Protein AF-0000000069433905 (afdb_homodimer)

Nearest PDB structures (foldseek):
  6lgn-assembly1_m  TM=2.295E-01  e=8.917E+00  Human alphaherpesvirus 3

Solvent-accessible surface area (backbone atoms only — not comparable to full-atom values): 10176 Å² total; per-residue (Å²): 127,82,77,73,58,91,44,84,54,40,46,74,55,94,88,36,77,39,50,59,85,74,48,55,67,68,59,41,47,50,54,48,40,54,52,50,49,51,44,50,49,53,32,49,52,29,50,60,45,52,40,71,71,52,22,52,51,33,53,72,73,71,47,82,68,64,38,68,70,54,45,54,50,47,48,52,50,49,49,46,47,53,54,48,54,56,67,69,102,126,82,76,69,54,93,43,84,55,40,44,75,56,96,88,36,75,37,46,59,84,74,47,54,66,68,59,41,47,50,53,47,40,53,53,52,49,51,44,49,49,52,28,49,53,29,49,60,45,52,41,72,71,53,23,54,51,32,54,73,73,70,47,82,70,64,38,69,71,54,47,53,50,47,47,53,48,48,51,46,48,52,54,51,54,55,68,70,101

Foldseek 3Di:
DPCLPPDPQWDQDPNDIDGLVPDDPVVNVVVVVVVVVVVVVLQVVLVVCCDDPSVVVCVVVPHDRDHPVVVVVVVVVVVCVVVVVVVVD/DPCLPPDPQWDQDPNDIDGLVPDDPVVNVVVVVVVVVVVVVQQVVLVVCCDDPSVVVCVVVPHDRDHPVVVVVVVVVVVCVVVVVVVVD

Sequence (178 aa):
MMITGNGINTVTVNGKVKHITELDDITLCLEWTKLREENNRLYEINNQANRGWRGFILRLIGVNLPDKRTEFTQRLLLTRKISGSVMKKMMITGNGINTVTVNGKVKHITELDDITLCLEWTKLREENNRLYEINNQANRGWRGFILRLIGVNLPDKRTEFTQRLLLTRKISGSVMKK

Secondary structure (DSSP, 8-state):
-------TTEEEETTEEEEGGGS-HHHHHHHHHHHHHHHHHHHHHHHHHTSHHHHHHHHHTT-----HHHHHHHHHHHHHHHHHHHHT-/-------TTEEEETTEEEEGGGS-HHHHHHHHHHHHHHHHHHHHHHHHHTSHHHHHHHHHTT-----HHHHHHHHHHHHHHHHHHHHT-

Organism: Salmonella typhimurium (strain SL1344) (NCBI:txid216597)

Structure (mmCIF, N/CA/C/O backbone):
data_AF-0000000069433905-model_v1
#
loop_
_entity.id
_entity.type
_entity.pdbx_description
1 polymer 'Conserved hypothetical plasmid protein'
#
loop_
_atom_site.group_PDB
_atom_site.id
_atom_site.type_symbol
_atom_site.label_atom_id
_atom_site.label_alt_id
_atom_site.label_comp_id
_atom_site.label_asym_id
_atom_site.label_entity_id
_atom_site.label_seq_id
_atom_site.pdbx_PDB_ins_code
_atom_site.Cartn_x
_atom_site.Cartn_y
_atom_site.Cartn_z
_atom_site.occupancy
_atom_site.B_iso_or_equiv
_atom_site.auth_seq_id
_atom_site.auth_comp_id
_atom_site.auth_asym_id
_atom_site.auth_atom_id
_atom_site.pdbx_PDB_model_num
ATOM 1 N N . MET A 1 1 ? 15.703 27.703 0.29 1 23.28 1 MET A N 1
ATOM 2 C CA . MET A 1 1 ? 15.586 26.891 -0.92 1 23.28 1 MET A CA 1
ATOM 3 C C . MET A 1 1 ? 15.008 25.531 -0.602 1 23.28 1 MET A C 1
ATOM 5 O O . MET A 1 1 ? 15.641 24.719 0.073 1 23.28 1 MET A O 1
ATOM 9 N N . MET A 1 2 ? 13.758 25.469 -0.065 1 31.08 2 MET A N 1
ATOM 10 C CA . MET A 1 2 ? 13.133 24.281 0.513 1 31.08 2 MET A CA 1
ATOM 11 C C . MET A 1 2 ? 13.312 23.078 -0.395 1 31.08 2 MET A C 1
ATOM 13 O O . MET A 1 2 ? 13.016 23.141 -1.59 1 31.08 2 MET A O 1
ATOM 17 N N . ILE A 1 3 ? 14.477 22.469 -0.477 1 36.12 3 ILE A N 1
ATOM 18 C CA . ILE A 1 3 ? 15.016 21.391 -1.307 1 36.12 3 ILE A CA 1
ATOM 19 C C . ILE A 1 3 ? 13.891 20.438 -1.703 1 36.12 3 ILE A C 1
ATOM 21 O O . ILE A 1 3 ? 13.297 19.781 -0.847 1 36.12 3 ILE A O 1
ATOM 25 N N . THR A 1 4 ? 12.992 20.891 -2.631 1 40.97 4 THR A N 1
ATOM 26 C CA . THR A 1 4 ? 11.812 20.219 -3.154 1 40.97 4 THR A CA 1
ATOM 27 C C . THR A 1 4 ? 12.148 18.812 -3.631 1 40.97 4 THR A C 1
ATOM 29 O O . THR A 1 4 ? 11.977 18.5 -4.809 1 40.97 4 THR A O 1
ATOM 32 N N . GLY A 1 5 ? 13.266 18.281 -3.193 1 43.88 5 GLY A N 1
ATOM 33 C CA . GLY A 1 5 ? 13.633 16.953 -3.684 1 43.88 5 GLY A CA 1
ATOM 34 C C . GLY A 1 5 ? 12.484 15.969 -3.639 1 43.88 5 GLY A C 1
ATOM 35 O O . GLY A 1 5 ? 11.5 16.172 -2.934 1 43.88 5 GLY A O 1
ATOM 36 N N . ASN A 1 6 ? 12.281 15.367 -4.84 1 62.81 6 ASN A N 1
ATOM 37 C CA . ASN A 1 6 ? 11.336 14.266 -4.996 1 62.81 6 ASN A CA 1
ATOM 38 C C . ASN A 1 6 ? 11.547 13.188 -3.943 1 62.81 6 ASN A C 1
ATOM 40 O O . ASN A 1 6 ? 12.031 12.094 -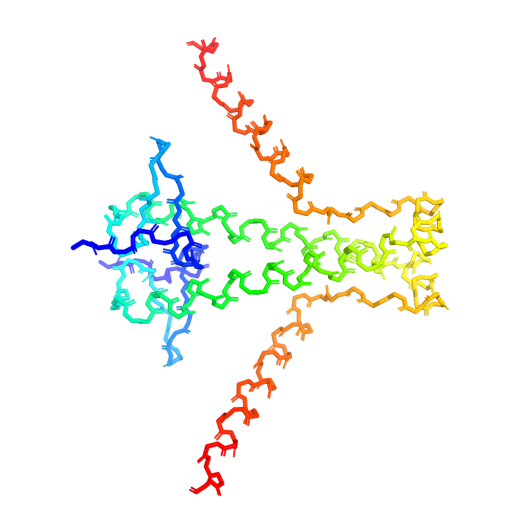4.254 1 62.81 6 ASN A O 1
ATOM 44 N N . GLY A 1 7 ? 11.641 13.711 -2.73 1 79 7 GLY A N 1
ATOM 45 C CA . GLY A 1 7 ? 11.828 12.773 -1.634 1 79 7 GLY A CA 1
ATOM 46 C C . GLY A 1 7 ? 10.578 11.969 -1.319 1 79 7 GLY A C 1
ATOM 47 O O . GLY A 1 7 ? 9.516 12.219 -1.885 1 79 7 GLY A O 1
ATOM 48 N N . ILE A 1 8 ? 10.719 11.023 -0.498 1 90.75 8 ILE A N 1
ATOM 49 C CA . ILE A 1 8 ? 9.688 10.047 -0.155 1 90.75 8 ILE A CA 1
ATOM 50 C C . ILE A 1 8 ? 8.477 10.766 0.449 1 90.75 8 ILE A C 1
ATOM 52 O O . ILE A 1 8 ? 7.352 10.273 0.36 1 90.75 8 ILE A O 1
ATOM 56 N N . ASN A 1 9 ? 8.68 12.031 0.958 1 94.81 9 ASN A N 1
ATOM 57 C CA . ASN A 1 9 ? 7.598 12.758 1.612 1 94.81 9 ASN A CA 1
ATOM 58 C C . ASN A 1 9 ? 7.027 13.852 0.709 1 94.81 9 ASN A C 1
ATOM 60 O O . ASN A 1 9 ? 6.465 14.828 1.195 1 94.81 9 ASN A O 1
ATOM 64 N N . THR A 1 10 ? 7.199 13.719 -0.559 1 93.31 10 THR A N 1
ATOM 65 C CA . THR A 1 10 ? 6.656 14.688 -1.503 1 93.31 10 THR A CA 1
ATOM 66 C C . THR A 1 10 ? 5.559 14.055 -2.354 1 93.31 10 THR A C 1
ATOM 68 O O . THR A 1 10 ? 5.523 12.836 -2.527 1 93.31 10 THR A O 1
ATOM 71 N N . VAL A 1 11 ? 4.66 14.953 -2.748 1 92.44 11 VAL A N 1
ATOM 72 C CA . VAL A 1 11 ? 3.602 14.578 -3.68 1 92.44 11 VAL A CA 1
ATOM 73 C C . VAL A 1 11 ? 3.486 15.625 -4.781 1 92.44 11 VAL A C 1
ATOM 75 O O . VAL A 1 11 ? 3.91 16.766 -4.605 1 92.44 11 VAL A O 1
ATOM 78 N N . THR A 1 12 ? 3.02 15.156 -5.926 1 89.56 12 THR A N 1
ATOM 79 C CA . THR A 1 12 ? 2.746 16.094 -7.008 1 89.56 12 THR A CA 1
ATOM 80 C C . THR A 1 12 ? 1.286 16.531 -6.988 1 89.56 12 THR A C 1
ATOM 82 O O . THR A 1 12 ? 0.381 15.703 -7.102 1 89.56 12 THR A O 1
ATOM 85 N N . VAL A 1 13 ? 1.035 17.812 -6.738 1 86.75 13 VAL A N 1
ATOM 86 C CA . VAL A 1 13 ? -0.297 18.406 -6.727 1 86.75 13 VAL A CA 1
ATOM 87 C C . VAL A 1 13 ? -0.382 19.516 -7.781 1 86.75 13 VAL A C 1
ATOM 89 O O . VAL A 1 13 ? 0.381 20.484 -7.742 1 86.75 13 VAL A O 1
ATOM 92 N N . ASN A 1 14 ? -1.283 19.266 -8.68 1 89 14 ASN A N 1
ATOM 93 C CA . ASN A 1 14 ? -1.46 20.219 -9.758 1 89 14 ASN A CA 1
ATOM 94 C C . ASN A 1 14 ? -0.138 20.531 -10.461 1 89 14 ASN A C 1
ATOM 96 O O . ASN A 1 14 ? 0.2 21.703 -10.672 1 89 14 ASN A O 1
ATOM 100 N N . GLY A 1 15 ? 0.629 19.469 -10.656 1 86.56 15 GLY A N 1
ATOM 101 C CA . GLY A 1 15 ? 1.855 19.562 -11.43 1 86.56 15 GLY A CA 1
ATOM 102 C C . GLY A 1 15 ? 3.035 20.062 -10.625 1 86.56 15 GLY A C 1
ATOM 103 O O . GLY A 1 15 ? 4.145 20.188 -11.141 1 86.56 15 GLY A O 1
ATOM 104 N N . LYS A 1 16 ? 2.783 20.375 -9.469 1 90.5 16 LYS A N 1
ATOM 105 C CA . LYS A 1 16 ? 3.852 20.891 -8.617 1 90.5 16 LYS A CA 1
ATOM 106 C C . LYS A 1 16 ? 4.191 19.891 -7.508 1 90.5 16 LYS A C 1
ATOM 108 O O . LYS A 1 16 ? 3.295 19.312 -6.898 1 90.5 16 LYS A O 1
ATOM 113 N N . VAL A 1 17 ? 5.457 19.766 -7.273 1 89.12 17 VAL A N 1
ATOM 114 C CA . VAL A 1 17 ? 5.93 18.891 -6.203 1 89.12 17 VAL A CA 1
ATOM 115 C C . VAL A 1 17 ? 5.859 19.641 -4.867 1 89.12 17 VAL A C 1
ATOM 117 O O . VAL A 1 17 ? 6.359 20.75 -4.742 1 89.12 17 VAL A O 1
ATOM 120 N N . LYS A 1 18 ? 5.203 19.078 -3.963 1 93.81 18 LYS A N 1
ATOM 121 C CA . LYS A 1 18 ? 5.059 19.672 -2.637 1 93.81 18 LYS A CA 1
ATOM 122 C C . LYS A 1 18 ? 5.406 18.672 -1.543 1 93.81 18 LYS A C 1
ATOM 124 O O . LYS A 1 18 ? 5.109 17.484 -1.669 1 93.81 18 LYS A O 1
ATOM 129 N N . HIS A 1 19 ? 6.082 19.125 -0.531 1 95.12 19 HIS A N 1
ATOM 130 C CA . HIS A 1 19 ? 6.238 18.312 0.668 1 95.12 19 HIS A CA 1
ATOM 131 C C . HIS A 1 19 ? 4.906 18.109 1.377 1 95.12 19 HIS A C 1
ATOM 133 O O . HIS A 1 19 ? 4.074 19.016 1.417 1 95.12 19 HIS A O 1
ATOM 139 N N . ILE A 1 20 ? 4.746 16.969 2.02 1 95.81 20 ILE A N 1
ATOM 140 C CA . ILE A 1 20 ? 3.445 16.609 2.566 1 95.81 20 ILE A CA 1
ATOM 141 C C . ILE A 1 20 ? 3.072 17.562 3.695 1 95.81 20 ILE A C 1
ATOM 143 O O . ILE A 1 20 ? 1.889 17.797 3.953 1 95.81 20 ILE A O 1
ATOM 147 N N . THR A 1 21 ? 4.023 18.188 4.414 1 95.81 21 THR A N 1
ATOM 148 C CA . THR A 1 21 ? 3.727 19.078 5.531 1 95.81 21 THR A CA 1
ATOM 149 C C . THR A 1 21 ? 3.242 20.438 5.027 1 95.81 21 THR A C 1
ATOM 151 O O . THR A 1 21 ? 2.727 21.25 5.805 1 95.81 21 THR A O 1
ATOM 154 N N . GLU A 1 22 ? 3.346 20.688 3.77 1 95.31 22 GLU A N 1
ATOM 155 C CA . GLU A 1 22 ? 2.914 21.953 3.17 1 95.31 22 GLU A CA 1
ATOM 156 C C . GLU A 1 22 ? 1.493 21.844 2.623 1 95.31 22 GLU A C 1
ATOM 158 O O . GLU A 1 22 ? 0.918 22.844 2.178 1 95.31 22 GLU A O 1
ATOM 163 N N . LEU A 1 23 ? 0.901 20.688 2.627 1 95.75 23 LEU A N 1
ATOM 164 C CA . LEU A 1 23 ? -0.421 20.469 2.053 1 95.75 23 LEU A CA 1
ATOM 165 C C . LEU A 1 23 ? -1.515 20.953 3 1 95.75 23 LEU A C 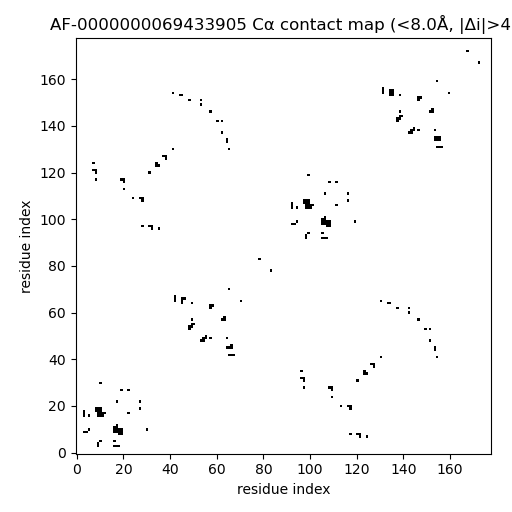1
ATOM 167 O O . LEU A 1 23 ? -1.368 20.859 4.223 1 95.75 23 LEU A O 1
ATOM 171 N N . ASP A 1 24 ? -2.596 21.516 2.377 1 95.69 24 ASP A N 1
ATOM 172 C CA . ASP A 1 24 ? -3.775 21.766 3.201 1 95.69 24 ASP A CA 1
ATOM 173 C C . ASP A 1 24 ? -4.414 20.453 3.646 1 95.69 24 ASP A C 1
ATOM 175 O O . ASP A 1 24 ? -4.137 19.391 3.072 1 95.69 24 ASP A O 1
ATOM 179 N N . ASP A 1 25 ? -5.262 20.5 4.645 1 94.56 25 ASP A N 1
ATOM 180 C CA . ASP A 1 25 ? -5.816 19.312 5.277 1 94.56 25 ASP A CA 1
ATOM 181 C C . ASP A 1 25 ? -6.559 18.438 4.262 1 94.56 25 ASP A C 1
ATOM 183 O O . ASP A 1 25 ? -6.426 17.219 4.277 1 94.56 25 ASP A O 1
ATOM 187 N N . ILE A 1 26 ? -7.32 19.031 3.436 1 95.62 26 ILE A N 1
ATOM 188 C CA . ILE A 1 26 ? -8.133 18.281 2.475 1 95.62 26 ILE A CA 1
ATOM 189 C C . ILE A 1 26 ? -7.219 17.547 1.499 1 95.62 26 ILE A C 1
ATOM 191 O O . ILE A 1 26 ? -7.41 16.344 1.248 1 95.62 26 ILE A O 1
ATOM 195 N N . THR A 1 27 ? -6.227 18.234 0.936 1 94.56 27 THR A N 1
ATOM 196 C CA . THR A 1 27 ? -5.297 17.625 -0.01 1 94.56 27 THR A CA 1
ATOM 197 C C . THR A 1 27 ? -4.488 16.516 0.661 1 94.56 27 THR A C 1
ATOM 199 O O . THR A 1 27 ? -4.242 15.469 0.061 1 94.56 27 THR A O 1
ATOM 202 N N . LEU A 1 28 ? -4.055 16.828 1.905 1 95.88 28 LEU A N 1
ATOM 203 C CA . LEU A 1 28 ? -3.312 15.828 2.654 1 95.88 28 LEU A CA 1
ATOM 204 C C . LEU A 1 28 ? -4.141 14.555 2.824 1 95.88 28 LEU A C 1
ATOM 206 O O . LEU A 1 28 ? -3.65 13.453 2.572 1 95.88 28 LEU A O 1
ATOM 210 N N . CYS A 1 29 ? -5.352 14.68 3.242 1 94.56 29 CYS A N 1
ATOM 211 C CA . CYS A 1 29 ? -6.234 13.531 3.432 1 94.56 29 CYS A CA 1
ATOM 212 C C . CYS A 1 29 ? -6.449 12.789 2.117 1 94.56 29 CYS A C 1
ATOM 214 O O . CYS A 1 29 ? -6.488 11.562 2.096 1 94.56 29 CYS A O 1
ATOM 216 N N . LEU A 1 30 ? -6.613 13.492 1.024 1 93.75 30 LEU A N 1
ATOM 217 C CA . LEU A 1 30 ? -6.824 12.867 -0.277 1 93.75 30 LEU A CA 1
ATOM 218 C C . LEU A 1 30 ? -5.609 12.039 -0.689 1 93.75 30 LEU A C 1
ATOM 220 O O . LEU A 1 30 ? -5.75 10.898 -1.131 1 93.75 30 LEU A O 1
ATOM 224 N N . GLU A 1 31 ? -4.469 12.625 -0.552 1 93 31 GLU A N 1
ATOM 225 C CA . GLU A 1 31 ? -3.244 11.922 -0.927 1 93 31 GLU A CA 1
ATOM 226 C C . GLU A 1 31 ? -3.012 10.711 -0.033 1 93 31 GLU A C 1
ATOM 228 O O . GLU A 1 31 ? -2.557 9.664 -0.503 1 93 31 GLU A O 1
ATOM 233 N N . TRP A 1 32 ? -3.266 10.883 1.204 1 93.44 32 TRP A N 1
ATOM 234 C CA . TRP A 1 32 ? -3.166 9.766 2.137 1 93.44 32 TRP A CA 1
ATOM 235 C C . TRP A 1 32 ? -4.109 8.633 1.737 1 93.44 32 TRP A C 1
ATOM 237 O O . TRP A 1 32 ? -3.715 7.469 1.712 1 93.44 32 TRP A O 1
ATOM 247 N N . THR A 1 33 ? -5.309 8.992 1.449 1 92.56 33 THR A N 1
ATOM 248 C CA . THR A 1 33 ? -6.305 8.016 1.028 1 92.56 33 THR A CA 1
ATOM 249 C C . THR A 1 33 ? -5.844 7.273 -0.221 1 92.56 33 THR A C 1
ATOM 251 O O . THR A 1 33 ? -5.957 6.047 -0.3 1 92.56 33 THR A O 1
ATOM 254 N N . LYS A 1 34 ? -5.309 8.008 -1.191 1 91.06 34 LYS A N 1
ATOM 255 C CA . LYS A 1 34 ? -4.812 7.395 -2.418 1 91.06 34 LYS A CA 1
ATOM 256 C C . LYS A 1 34 ? -3.756 6.336 -2.113 1 91.06 34 LYS A C 1
ATOM 258 O O . LYS A 1 34 ? -3.799 5.23 -2.662 1 91.06 34 LYS A O 1
ATOM 263 N N . LEU A 1 35 ? -2.871 6.691 -1.275 1 91.56 35 LEU A N 1
ATOM 264 C CA . LEU A 1 35 ? -1.772 5.801 -0.917 1 91.56 35 LEU A CA 1
ATOM 265 C C . LEU A 1 35 ? -2.289 4.566 -0.189 1 91.56 35 LEU A C 1
ATOM 267 O O . LEU A 1 35 ? -1.859 3.445 -0.476 1 91.56 35 LEU A O 1
ATOM 271 N N . ARG A 1 36 ? -3.154 4.758 0.725 1 91.81 36 ARG A N 1
ATOM 272 C CA . ARG A 1 36 ? -3.729 3.66 1.499 1 91.81 36 ARG A CA 1
ATOM 273 C C . ARG A 1 36 ? -4.547 2.732 0.609 1 91.81 36 ARG A C 1
ATOM 275 O O . ARG A 1 36 ? -4.512 1.512 0.776 1 91.81 36 ARG A O 1
ATOM 282 N N . GLU A 1 37 ? -5.293 3.295 -0.264 1 91.44 37 GLU A N 1
ATOM 283 C CA . GLU A 1 37 ? -6.086 2.479 -1.179 1 91.44 37 GLU A CA 1
ATOM 284 C C . GLU A 1 37 ? -5.188 1.658 -2.102 1 91.44 37 GLU A C 1
ATOM 286 O O . GLU A 1 37 ? -5.488 0.499 -2.396 1 91.44 37 GLU A O 1
ATOM 291 N N . GLU A 1 38 ? -4.184 2.33 -2.58 1 90.38 38 GLU A N 1
ATOM 292 C CA . GLU A 1 38 ? -3.213 1.597 -3.385 1 90.38 38 GLU A CA 1
ATOM 293 C C . GLU A 1 38 ? -2.637 0.413 -2.613 1 90.38 38 GLU A C 1
ATOM 295 O O . GLU A 1 38 ? -2.557 -0.699 -3.139 1 90.38 38 GLU A O 1
ATOM 300 N N . ASN A 1 39 ? -2.225 0.666 -1.49 1 91.12 39 ASN A N 1
ATOM 301 C CA . ASN A 1 39 ? -1.694 -0.37 -0.61 1 91.12 39 ASN A CA 1
ATOM 302 C C . ASN A 1 39 ? -2.709 -1.486 -0.383 1 91.12 39 ASN A C 1
ATOM 304 O O . ASN A 1 39 ? -2.379 -2.666 -0.502 1 91.12 39 ASN A O 1
ATOM 308 N N . ASN A 1 40 ? -3.891 -1.097 -0.033 1 91.69 40 ASN A N 1
ATOM 309 C CA . ASN A 1 40 ? -4.961 -2.062 0.193 1 91.69 40 ASN A CA 1
ATOM 310 C C . ASN A 1 40 ? -5.223 -2.912 -1.047 1 91.69 40 ASN A C 1
ATOM 312 O O . ASN A 1 40 ? -5.441 -4.121 -0.942 1 91.69 40 ASN A O 1
ATOM 316 N N . ARG A 1 41 ? -5.223 -2.293 -2.172 1 91.88 41 ARG A N 1
ATOM 317 C CA . ARG A 1 41 ? -5.453 -3.012 -3.422 1 91.88 41 ARG A CA 1
ATOM 318 C C . ARG A 1 41 ? -4.359 -4.047 -3.666 1 91.88 41 ARG A C 1
ATOM 320 O O . ARG A 1 41 ? -4.648 -5.172 -4.078 1 91.88 41 ARG A O 1
ATOM 327 N N . LEU A 1 42 ? -3.174 -3.633 -3.434 1 93.19 42 LEU A N 1
ATOM 328 C CA . LEU A 1 42 ? -2.062 -4.562 -3.604 1 93.19 42 LEU A CA 1
ATOM 329 C C . LEU A 1 42 ? -2.234 -5.785 -2.705 1 93.19 42 LEU A C 1
ATOM 331 O O . LEU A 1 42 ? -2.051 -6.918 -3.152 1 93.19 42 LEU A O 1
ATOM 335 N N . TYR A 1 43 ? -2.604 -5.594 -1.534 1 93.5 43 TYR A N 1
ATOM 336 C CA . TYR A 1 43 ? -2.803 -6.707 -0.616 1 93.5 43 TYR A CA 1
ATOM 337 C C . TYR A 1 43 ? -3.998 -7.555 -1.038 1 93.5 43 TYR A C 1
ATOM 339 O O . TYR A 1 43 ? -4 -8.773 -0.853 1 93.5 43 TYR A O 1
ATOM 347 N N . GLU A 1 44 ? -5.008 -6.938 -1.534 1 94 44 GLU A N 1
ATOM 348 C CA . GLU A 1 44 ? -6.156 -7.691 -2.025 1 94 44 GLU A CA 1
ATOM 349 C C . GLU A 1 44 ? -5.762 -8.609 -3.18 1 94 44 GLU A C 1
ATOM 351 O O . GLU A 1 44 ? -6.168 -9.773 -3.223 1 94 44 GLU A O 1
ATOM 356 N N . ILE A 1 45 ? -5.008 -8.109 -4.082 1 93.81 45 ILE A N 1
ATOM 357 C CA . ILE A 1 45 ? -4.52 -8.898 -5.203 1 93.81 45 ILE A CA 1
ATOM 358 C C . ILE A 1 45 ? -3.688 -10.07 -4.688 1 93.81 45 ILE A C 1
ATOM 360 O O . ILE A 1 45 ? -3.857 -11.203 -5.141 1 93.81 45 ILE A O 1
ATOM 364 N N . ASN A 1 46 ? -2.76 -9.781 -3.76 1 94.38 46 ASN A N 1
ATOM 365 C CA . ASN A 1 46 ? -1.955 -10.844 -3.16 1 94.38 46 ASN A CA 1
ATOM 366 C C . ASN A 1 46 ? -2.828 -11.914 -2.521 1 94.38 46 ASN A C 1
ATOM 368 O O . ASN A 1 46 ? -2.57 -13.109 -2.682 1 94.38 46 ASN A O 1
ATOM 372 N N . ASN A 1 47 ? -3.84 -11.453 -1.787 1 95.12 47 ASN A N 1
ATOM 373 C CA . ASN A 1 47 ? -4.738 -12.383 -1.115 1 95.12 47 ASN A CA 1
ATOM 374 C C . ASN A 1 47 ? -5.457 -13.289 -2.113 1 95.12 47 ASN A C 1
ATOM 376 O O . ASN A 1 47 ? -5.59 -14.492 -1.881 1 95.12 47 ASN A O 1
ATOM 380 N N . GLN A 1 48 ? -5.883 -12.711 -3.158 1 95.5 48 GLN A N 1
ATOM 381 C CA . GLN A 1 48 ? -6.555 -13.477 -4.199 1 95.5 48 GLN A CA 1
ATOM 382 C C . GLN A 1 48 ? -5.609 -14.492 -4.832 1 95.5 48 GLN A C 1
ATOM 384 O O . GLN A 1 48 ? -5.984 -15.648 -5.059 1 95.5 48 GLN A O 1
ATOM 389 N N . ALA A 1 49 ? -4.438 -14.023 -5.09 1 95.94 49 ALA A N 1
ATOM 390 C CA . ALA A 1 49 ? -3.445 -14.891 -5.723 1 95.94 49 ALA A CA 1
ATOM 391 C C . ALA A 1 49 ? -3.059 -16.047 -4.801 1 95.94 49 ALA A C 1
ATOM 393 O O . ALA A 1 49 ? -2.768 -17.156 -5.27 1 95.94 49 ALA A O 1
ATOM 394 N N . ASN A 1 50 ? -3.064 -15.828 -3.602 1 95.88 50 ASN A N 1
ATOM 395 C CA . ASN A 1 50 ? -2.598 -16.781 -2.609 1 95.88 50 ASN A CA 1
ATOM 396 C C . ASN A 1 50 ? -3.652 -17.859 -2.322 1 95.88 50 ASN A C 1
ATOM 398 O O . ASN A 1 50 ? -3.385 -18.828 -1.613 1 95.88 50 ASN A O 1
ATOM 402 N N . ARG A 1 51 ? -4.711 -17.641 -2.828 1 95.19 51 ARG A N 1
ATOM 403 C CA . ARG A 1 51 ? -5.82 -18.516 -2.469 1 95.19 51 ARG A CA 1
ATOM 404 C C . ARG A 1 51 ? -5.836 -19.766 -3.346 1 95.19 51 ARG A C 1
ATOM 406 O O . ARG A 1 51 ? -5.496 -19.703 -4.527 1 95.19 51 ARG A O 1
ATOM 413 N N . GLY A 1 52 ? -6.23 -20.922 -2.764 1 95.88 52 GLY A N 1
ATOM 414 C CA . GLY A 1 52 ? -6.52 -22.141 -3.508 1 95.88 52 GLY A CA 1
ATOM 415 C C . GLY A 1 52 ? -5.316 -22.688 -4.25 1 95.88 52 GLY A C 1
ATOM 416 O O . GLY A 1 52 ? -4.207 -22.719 -3.709 1 95.88 52 GLY A O 1
ATOM 417 N N . TRP A 1 53 ? -5.629 -23.234 -5.477 1 97.12 53 TRP A N 1
ATOM 418 C CA . TRP A 1 53 ? -4.609 -23.922 -6.27 1 97.12 53 TRP A CA 1
ATOM 419 C C . TRP A 1 53 ? -3.562 -22.922 -6.766 1 97.12 53 TRP A C 1
ATOM 421 O O . TRP A 1 53 ? -2.396 -23.281 -6.957 1 97.12 53 TRP A O 1
ATOM 431 N N . ARG A 1 54 ? -3.85 -21.719 -6.984 1 96.75 54 ARG A N 1
ATOM 432 C CA . ARG A 1 54 ? -2.889 -20.703 -7.395 1 96.75 54 ARG A CA 1
ATOM 433 C C . ARG A 1 54 ? -1.821 -20.5 -6.324 1 96.75 54 ARG A C 1
ATOM 435 O O . ARG A 1 54 ? -0.631 -20.406 -6.637 1 96.75 54 ARG A O 1
ATOM 442 N N . GLY A 1 55 ? -2.365 -20.453 -5.051 1 96.38 55 GLY A N 1
ATOM 443 C CA . GLY A 1 55 ? -1.434 -20.328 -3.941 1 96.38 55 GLY A CA 1
ATOM 444 C C . GLY A 1 55 ? -0.46 -21.5 -3.854 1 96.38 55 GLY A C 1
ATOM 445 O O . GLY A 1 55 ? 0.719 -21.297 -3.553 1 96.38 55 GLY A O 1
ATOM 446 N N . PHE A 1 56 ? -0.951 -22.641 -4.16 1 97.5 56 PHE A N 1
ATOM 447 C CA . PHE A 1 56 ? -0.113 -23.844 -4.172 1 97.5 56 PHE A CA 1
ATOM 448 C C . PHE A 1 56 ? 0.987 -23.719 -5.219 1 97.5 56 PHE A C 1
ATOM 450 O O . PHE A 1 56 ? 2.154 -23.984 -4.934 1 97.5 56 PHE A O 1
ATOM 457 N N . ILE A 1 57 ? 0.679 -23.281 -6.371 1 97.81 57 ILE A N 1
ATOM 458 C CA . ILE A 1 57 ? 1.639 -23.141 -7.461 1 97.81 57 ILE A CA 1
ATOM 459 C C . ILE A 1 57 ? 2.652 -22.062 -7.113 1 97.81 57 ILE A C 1
ATOM 461 O O . ILE A 1 57 ? 3.852 -22.219 -7.359 1 97.81 57 ILE A O 1
ATOM 465 N N . LEU A 1 58 ? 2.178 -21 -6.566 1 97.56 58 LEU A N 1
ATOM 466 C CA . LEU A 1 58 ? 3.082 -19.922 -6.191 1 97.56 58 LEU A CA 1
ATOM 467 C C . LEU A 1 58 ? 4.172 -20.422 -5.254 1 97.56 58 LEU A C 1
ATOM 469 O O . LEU A 1 58 ? 5.355 -20.156 -5.465 1 97.56 58 LEU A O 1
ATOM 473 N N . ARG A 1 59 ? 3.762 -21.141 -4.281 1 95.88 59 ARG A N 1
ATOM 474 C CA . ARG A 1 59 ? 4.715 -21.672 -3.316 1 95.88 59 ARG A CA 1
ATOM 475 C C . ARG A 1 59 ? 5.703 -22.625 -3.986 1 95.88 59 ARG A C 1
ATOM 477 O O . ARG A 1 59 ? 6.895 -22.609 -3.68 1 95.88 59 ARG A O 1
ATOM 484 N N . LEU A 1 60 ? 5.219 -23.375 -4.879 1 97 60 LEU A N 1
ATOM 485 C CA . LEU A 1 60 ? 6.059 -24.328 -5.594 1 97 60 LEU A CA 1
ATOM 486 C C . LEU A 1 60 ? 7.156 -23.609 -6.367 1 97 60 LEU A C 1
ATOM 488 O O . LEU A 1 60 ? 8.289 -24.109 -6.449 1 97 60 LEU A O 1
ATOM 492 N N . ILE A 1 61 ? 6.816 -22.547 -6.875 1 96.38 61 ILE A N 1
ATOM 493 C CA . ILE A 1 61 ? 7.785 -21.875 -7.734 1 96.38 61 ILE A CA 1
ATOM 494 C C . ILE A 1 61 ? 8.57 -20.844 -6.926 1 96.38 61 ILE A C 1
ATOM 496 O O . ILE A 1 61 ? 9.273 -20 -7.492 1 96.38 61 ILE A O 1
ATOM 500 N N . GLY A 1 62 ? 8.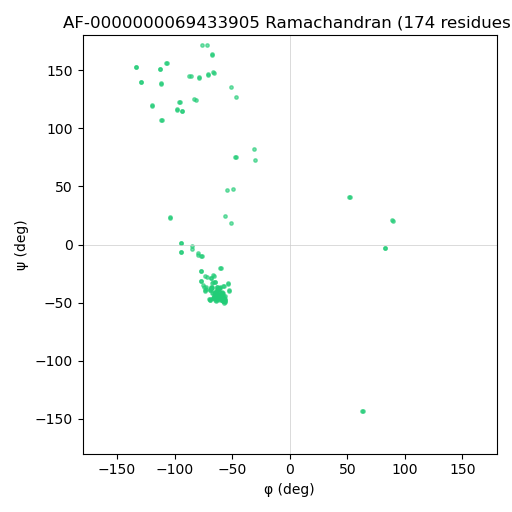375 -20.656 -5.629 1 95.5 62 GLY A N 1
ATOM 501 C CA . GLY A 1 62 ? 9.18 -19.844 -4.734 1 95.5 62 GLY A CA 1
ATOM 502 C C . GLY A 1 62 ? 8.719 -18.406 -4.668 1 95.5 62 GLY A C 1
ATOM 503 O O . GLY A 1 62 ? 9.508 -17.5 -4.359 1 95.5 62 GLY A O 1
ATOM 504 N N . VAL A 1 63 ? 7.461 -18.203 -5.047 1 95.56 63 VAL A N 1
ATOM 505 C CA . VAL A 1 63 ? 6.898 -16.859 -4.984 1 95.56 63 VAL A CA 1
ATOM 506 C C . VAL A 1 63 ? 6.078 -16.703 -3.705 1 95.56 63 VAL A C 1
ATOM 508 O O . VAL A 1 63 ? 5.098 -17.422 -3.498 1 95.56 63 VAL A O 1
ATOM 511 N N . ASN A 1 64 ? 6.543 -15.789 -2.869 1 93.94 64 ASN A N 1
ATOM 512 C CA . ASN A 1 64 ? 5.852 -15.477 -1.625 1 93.94 64 ASN A CA 1
ATOM 513 C C . ASN A 1 64 ? 5.258 -14.07 -1.652 1 93.94 64 ASN A C 1
ATOM 515 O O . ASN A 1 64 ? 5.984 -13.078 -1.551 1 93.94 64 ASN A O 1
ATOM 519 N N . LEU A 1 65 ? 3.939 -14 -1.763 1 95.44 65 LEU A N 1
ATOM 520 C CA . LEU A 1 65 ? 3.236 -12.727 -1.766 1 95.44 65 LEU A CA 1
ATOM 521 C C . LEU A 1 65 ? 2.713 -12.391 -0.373 1 95.44 65 LEU A C 1
ATOM 523 O O . LEU A 1 65 ? 1.93 -13.148 0.2 1 95.44 65 LEU A O 1
ATOM 527 N N . PRO A 1 66 ? 3.113 -11.273 0.116 1 92.56 66 PRO A N 1
ATOM 528 C CA . PRO A 1 66 ? 2.711 -10.938 1.483 1 92.56 66 PRO A CA 1
ATOM 529 C C . PRO A 1 66 ? 1.224 -10.602 1.597 1 92.56 66 PRO A C 1
ATOM 531 O O . PRO A 1 66 ? 0.631 -10.078 0.651 1 92.56 66 PRO A O 1
ATOM 534 N N . ASP A 1 67 ? 0.718 -10.984 2.744 1 89 67 ASP A N 1
ATOM 535 C CA . ASP A 1 67 ? -0.607 -10.516 3.137 1 89 67 ASP A CA 1
ATOM 536 C C . ASP A 1 67 ? -0.514 -9.469 4.246 1 89 67 ASP A C 1
ATOM 538 O O . ASP A 1 67 ? 0.559 -9.258 4.812 1 89 67 ASP A O 1
ATOM 542 N N . LYS A 1 68 ? -1.513 -8.625 4.383 1 82.62 68 LYS A N 1
ATOM 543 C CA . LYS A 1 68 ? -1.465 -7.52 5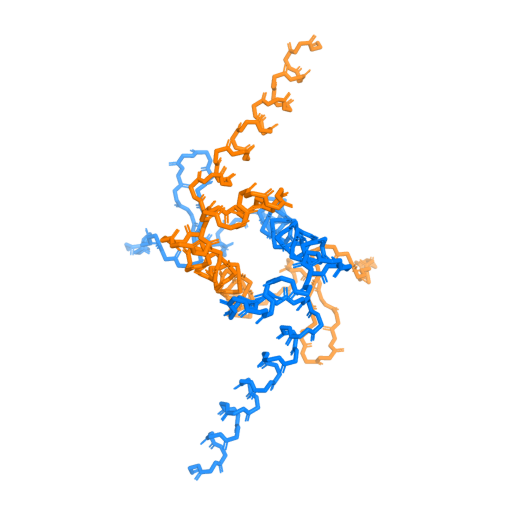.332 1 82.62 68 LYS A CA 1
ATOM 544 C C . LYS A 1 68 ? -1.135 -8.016 6.738 1 82.62 68 LYS A C 1
ATOM 546 O O . LYS A 1 68 ? -0.46 -7.324 7.504 1 82.62 68 LYS A O 1
ATOM 551 N N . ARG A 1 69 ? -1.527 -9.102 7.105 1 74.06 69 ARG A N 1
ATOM 552 C CA . ARG A 1 69 ? -1.26 -9.672 8.422 1 74.06 69 ARG A CA 1
ATOM 553 C C . ARG A 1 69 ? 0.219 -10.008 8.586 1 74.06 69 ARG A C 1
ATOM 555 O O . ARG A 1 69 ? 0.803 -9.766 9.648 1 74.06 69 ARG A O 1
ATOM 562 N N . THR A 1 70 ? 0.713 -10.453 7.543 1 65.19 70 THR A N 1
ATOM 563 C CA . THR A 1 70 ? 2.117 -10.844 7.586 1 65.19 70 THR A CA 1
ATOM 564 C C . THR A 1 70 ? 3.021 -9.609 7.594 1 65.19 70 THR A C 1
ATOM 566 O O . THR A 1 70 ? 4.055 -9.602 8.266 1 65.19 70 THR A O 1
ATOM 569 N N . GLU A 1 71 ? 2.592 -8.664 6.887 1 61.59 71 GLU A N 1
ATOM 570 C CA . GLU A 1 71 ? 3.398 -7.449 6.828 1 61.59 71 GLU A CA 1
ATOM 571 C C . GLU A 1 71 ? 3.436 -6.746 8.18 1 61.59 71 GLU A C 1
ATOM 573 O O . GLU A 1 71 ? 4.484 -6.25 8.602 1 61.59 71 GLU A O 1
ATOM 578 N N . PHE A 1 72 ? 2.293 -6.652 8.719 1 59.56 72 PHE A N 1
ATOM 579 C CA . PHE A 1 72 ? 2.246 -6.07 10.062 1 59.56 72 PHE A CA 1
ATOM 580 C C . PHE A 1 72 ? 3.217 -6.785 10.992 1 59.56 72 PHE A C 1
ATOM 582 O O . PHE A 1 72 ? 3.914 -6.141 11.781 1 59.56 72 PHE A O 1
ATOM 589 N N . THR A 1 73 ? 3.213 -7.973 10.789 1 53.19 73 THR A N 1
ATOM 590 C CA . THR A 1 73 ? 4.102 -8.766 11.633 1 53.19 73 THR A CA 1
ATOM 591 C C . THR A 1 73 ? 5.562 -8.461 11.312 1 53.19 73 THR A C 1
ATOM 593 O O . THR A 1 73 ? 6.391 -8.352 12.219 1 53.19 73 THR A O 1
ATOM 596 N N . GLN A 1 74 ? 5.75 -8.273 10.156 1 53.91 74 GLN A N 1
ATOM 597 C CA . GLN A 1 74 ? 7.129 -8.031 9.742 1 53.91 74 GLN A CA 1
ATOM 598 C C . GLN A 1 74 ? 7.602 -6.648 10.18 1 53.91 74 GLN A C 1
ATOM 600 O O . GLN A 1 74 ? 8.742 -6.484 10.617 1 53.91 74 GLN A O 1
ATOM 605 N N . ARG A 1 75 ? 6.762 -5.762 10.102 1 60.22 75 ARG A N 1
ATOM 606 C CA . ARG A 1 75 ? 7.105 -4.418 10.555 1 60.22 75 ARG A CA 1
ATOM 607 C C . ARG A 1 75 ? 7.363 -4.402 12.062 1 60.22 75 ARG A C 1
ATOM 609 O O . ARG A 1 75 ? 8.281 -3.73 12.531 1 60.22 75 ARG A O 1
ATOM 616 N N . LEU A 1 76 ? 6.449 -5.082 12.703 1 56.56 76 LEU A N 1
ATOM 617 C CA . LEU A 1 76 ? 6.625 -5.207 14.148 1 56.56 76 LEU A CA 1
ATOM 618 C C . LEU A 1 76 ? 7.969 -5.848 14.477 1 56.56 76 LEU A C 1
ATOM 620 O O . LEU A 1 76 ? 8.648 -5.43 15.414 1 56.56 76 LEU A O 1
ATOM 624 N N . LEU A 1 77 ? 8.305 -6.711 13.656 1 52.38 77 LEU A N 1
ATOM 625 C CA . LEU A 1 77 ? 9.57 -7.41 13.867 1 52.38 77 LEU A CA 1
ATOM 626 C C . LEU A 1 77 ? 10.75 -6.5 13.547 1 52.38 77 LEU A C 1
ATOM 628 O O . LEU A 1 77 ? 11.758 -6.512 14.266 1 52.38 77 LEU A O 1
ATOM 632 N N . LEU A 1 78 ? 10.602 -5.781 12.562 1 54.19 78 LEU A N 1
ATOM 633 C CA . LEU A 1 78 ? 11.664 -4.867 12.164 1 54.19 78 LEU A CA 1
ATOM 634 C C . LEU A 1 78 ? 11.812 -3.732 13.18 1 54.19 78 LEU A C 1
ATOM 636 O O . LEU A 1 78 ? 12.93 -3.324 13.5 1 54.19 78 LEU A O 1
ATOM 640 N N . THR A 1 79 ? 10.688 -3.186 13.5 1 53.91 79 THR A N 1
ATOM 641 C CA . THR A 1 79 ? 10.727 -2.139 14.516 1 53.91 79 THR A CA 1
ATOM 642 C C . THR A 1 79 ? 11.32 -2.67 15.82 1 53.91 79 THR A C 1
ATOM 644 O O . THR A 1 79 ? 12.062 -1.962 16.5 1 53.91 79 THR A O 1
ATOM 647 N N . ARG A 1 80 ? 10.969 -3.809 16.172 1 55.59 80 ARG A N 1
ATOM 648 C CA . ARG A 1 80 ? 11.523 -4.434 17.359 1 55.59 80 ARG A CA 1
ATOM 649 C C . ARG A 1 80 ? 13.023 -4.66 17.203 1 55.59 80 ARG A C 1
ATOM 651 O O . ARG A 1 80 ? 13.781 -4.5 18.172 1 55.59 80 ARG A O 1
ATOM 658 N N . LYS A 1 81 ? 13.352 -4.98 16.016 1 52.84 81 LYS A N 1
ATOM 659 C CA . LYS A 1 81 ? 14.773 -5.195 15.766 1 52.84 81 LYS A CA 1
ATOM 660 C C . LYS A 1 81 ? 15.555 -3.889 15.852 1 52.84 81 LYS A C 1
ATOM 662 O O . LYS A 1 81 ? 16.656 -3.852 16.391 1 52.84 81 LYS A O 1
ATOM 667 N N . ILE A 1 82 ? 14.961 -2.861 15.344 1 51.34 82 ILE A N 1
ATOM 668 C CA . ILE A 1 82 ? 15.609 -1.559 15.422 1 51.34 82 ILE A CA 1
ATOM 669 C C . ILE A 1 82 ? 15.625 -1.071 16.859 1 51.34 82 ILE A C 1
ATOM 671 O O . ILE A 1 82 ? 16.625 -0.517 17.328 1 51.34 82 ILE A O 1
ATOM 675 N N . SER A 1 83 ? 14.461 -1.202 17.438 1 53.12 83 SER A N 1
ATOM 676 C CA . SER A 1 83 ? 14.391 -0.817 18.844 1 53.12 83 SER A CA 1
ATOM 677 C C . SER A 1 83 ? 15.297 -1.696 19.703 1 53.12 83 SER A C 1
ATOM 679 O O . SER A 1 83 ? 15.93 -1.213 20.641 1 53.12 83 SER A O 1
ATOM 681 N N . GLY A 1 84 ? 15.297 -2.93 19.328 1 55.91 84 GLY A N 1
ATOM 682 C CA . GLY A 1 84 ? 16.188 -3.828 20.047 1 55.91 84 GLY A CA 1
ATOM 683 C C . GLY A 1 84 ? 17.656 -3.539 19.797 1 55.91 84 GLY A C 1
ATOM 684 O O . GLY A 1 84 ? 18.484 -3.758 20.688 1 55.91 84 GLY A O 1
ATOM 685 N N . SER A 1 85 ? 17.922 -3.127 18.672 1 50.28 85 SER A N 1
ATOM 686 C CA . SER A 1 85 ? 19.312 -2.805 18.359 1 50.28 85 SER A CA 1
ATOM 687 C C . SER A 1 85 ? 19.75 -1.522 19.062 1 50.28 85 SER A C 1
ATOM 689 O O . SER A 1 85 ? 20.922 -1.371 19.406 1 50.28 85 SER A O 1
ATOM 691 N N . VAL A 1 86 ? 18.875 -0.701 19.297 1 45.84 86 VAL A N 1
ATOM 692 C CA . VAL A 1 86 ? 19.219 0.539 19.984 1 45.84 86 VAL A CA 1
ATOM 693 C C . VAL A 1 86 ? 19.406 0.268 21.469 1 45.84 86 VAL A C 1
ATOM 695 O O . VAL A 1 86 ? 20.172 0.962 22.141 1 45.84 86 VAL A O 1
ATOM 698 N N . MET A 1 87 ? 18.766 -0.592 22 1 43.75 87 MET A N 1
ATOM 699 C CA . MET A 1 87 ? 18.891 -0.836 23.438 1 43.75 87 MET A CA 1
ATOM 700 C C . MET A 1 87 ? 20.172 -1.598 23.75 1 43.75 87 MET A C 1
ATOM 702 O O . MET A 1 87 ? 20.562 -1.735 24.906 1 43.75 87 MET A O 1
ATOM 706 N N . LYS A 1 88 ? 20.578 -2.207 22.797 1 47.44 88 LYS A N 1
ATOM 707 C CA . LYS A 1 88 ? 21.812 -2.941 23.125 1 47.44 88 LYS A CA 1
ATOM 708 C C . LYS A 1 88 ? 23.031 -2.053 22.969 1 47.44 88 LYS A C 1
ATOM 710 O O . LYS A 1 88 ? 24.156 -2.467 23.297 1 47.44 88 LYS A O 1
ATOM 715 N N . LYS A 1 89 ? 22.906 -0.921 22.547 1 36.5 89 LYS A N 1
ATOM 716 C CA . LYS A 1 89 ? 24.156 -0.157 22.594 1 36.5 89 LYS A CA 1
ATOM 717 C C . LYS A 1 89 ? 24.266 0.608 23.906 1 36.5 89 LYS A C 1
ATOM 719 O O . LYS A 1 89 ? 23.281 1.139 24.422 1 36.5 89 LYS A O 1
ATOM 724 N N . MET B 1 1 ? -15.508 17.25 18.469 1 24.52 1 MET B N 1
ATOM 725 C CA . MET B 1 1 ? -15.375 15.836 18.797 1 24.52 1 MET B CA 1
ATOM 726 C C . MET B 1 1 ? -14.789 15.055 17.625 1 24.52 1 MET B C 1
ATOM 728 O O . MET B 1 1 ? -15.445 14.891 16.594 1 24.52 1 MET B O 1
ATOM 732 N N . MET B 1 2 ? -13.547 15.438 17.188 1 33.69 2 MET B N 1
ATOM 733 C CA . MET B 1 2 ? -12.938 14.969 15.953 1 33.69 2 MET B CA 1
ATOM 734 C C . MET B 1 2 ? -13.062 13.453 15.828 1 33.69 2 MET B C 1
ATOM 736 O O . MET B 1 2 ? -12.703 12.719 16.75 1 33.69 2 MET B O 1
ATOM 740 N N . ILE B 1 3 ? -14.227 12.906 15.5 1 37.84 3 ILE B N 1
ATOM 741 C CA . ILE B 1 3 ? -14.688 11.531 15.391 1 37.84 3 ILE B CA 1
ATOM 742 C C . ILE B 1 3 ? -13.531 10.633 14.961 1 37.84 3 ILE B C 1
ATOM 744 O O . ILE B 1 3 ? -12.969 10.805 13.875 1 37.84 3 ILE B O 1
ATOM 748 N N . THR B 1 4 ? -12.672 10.219 15.969 1 42.59 4 THR B N 1
ATOM 749 C CA . THR B 1 4 ? -11.445 9.445 15.82 1 42.59 4 THR B CA 1
ATOM 750 C C . THR B 1 4 ? -11.719 8.125 15.102 1 42.59 4 THR B C 1
ATOM 752 O O . THR B 1 4 ? -12.094 7.133 15.727 1 42.59 4 THR B O 1
ATOM 755 N N . GLY B 1 5 ? -12.773 8.086 14.312 1 46 5 GLY B N 1
ATOM 756 C CA . GLY B 1 5 ? -13.023 6.816 13.648 1 46 5 GLY B CA 1
ATOM 757 C C . GLY B 1 5 ? -11.805 6.266 12.938 1 46 5 GLY B C 1
ATOM 758 O O . GLY B 1 5 ? -10.82 6.977 12.734 1 46 5 GLY B O 1
ATOM 759 N N . ASN B 1 6 ? -11.625 4.938 13.164 1 65.12 6 ASN B N 1
ATOM 760 C CA . ASN B 1 6 ? -10.602 4.164 12.469 1 65.12 6 ASN B CA 1
ATOM 761 C C . ASN B 1 6 ? -10.727 4.289 10.953 1 65.12 6 ASN B C 1
ATOM 763 O O . ASN B 1 6 ? -10.984 3.299 10.266 1 65.12 6 ASN B O 1
ATOM 767 N N . GLY B 1 7 ? -10.883 5.535 10.594 1 80.44 7 GLY B N 1
ATOM 768 C CA . GLY B 1 7 ? -11.016 5.785 9.172 1 80.44 7 GLY B CA 1
ATOM 769 C C . GLY B 1 7 ? -9.695 5.695 8.422 1 80.44 7 GLY B C 1
ATOM 770 O O . GLY B 1 7 ? -8.641 5.523 9.031 1 80.44 7 GLY B O 1
ATOM 771 N N . ILE B 1 8 ? -9.766 5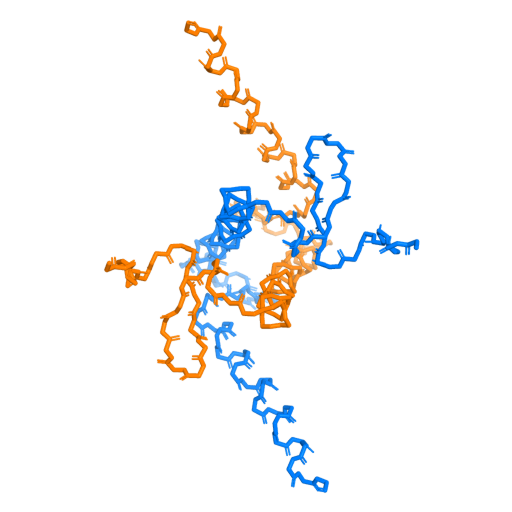.75 7.133 1 91 8 ILE B N 1
ATOM 772 C CA . ILE B 1 8 ? -8.648 5.543 6.219 1 91 8 ILE B CA 1
ATOM 773 C C . ILE B 1 8 ? -7.555 6.574 6.488 1 91 8 ILE B C 1
ATOM 775 O O . ILE B 1 8 ? -6.379 6.324 6.227 1 91 8 ILE B O 1
ATOM 779 N N . ASN B 1 9 ? -7.918 7.723 7.168 1 94.94 9 ASN B N 1
ATOM 780 C CA . ASN B 1 9 ? -6.957 8.789 7.406 1 94.94 9 ASN B CA 1
ATOM 781 C C . ASN B 1 9 ? -6.465 8.797 8.852 1 94.94 9 ASN B C 1
ATOM 783 O O . ASN B 1 9 ? -6.035 9.828 9.359 1 94.94 9 ASN B O 1
ATOM 787 N N . THR B 1 10 ? -6.547 7.68 9.5 1 93.38 10 THR B N 1
ATOM 788 C CA . THR B 1 10 ? -6.066 7.578 10.875 1 93.38 10 THR B CA 1
ATOM 789 C C . THR B 1 10 ? -4.852 6.66 10.953 1 93.38 10 THR B C 1
ATOM 791 O O . THR B 1 10 ? -4.668 5.789 10.102 1 93.38 10 THR B O 1
ATOM 794 N N . VAL B 1 11 ? -4.043 6.984 11.953 1 92.5 11 VAL B N 1
ATOM 795 C CA . VAL B 1 11 ? -2.893 6.148 12.289 1 92.5 11 VAL B CA 1
ATOM 796 C C . VAL B 1 11 ? -2.834 5.926 13.797 1 92.5 11 VAL B C 1
ATOM 798 O O . VAL B 1 11 ? -3.395 6.707 14.562 1 92.5 11 VAL B O 1
ATOM 801 N N . THR B 1 12 ? -2.256 4.809 14.148 1 89.62 12 THR B N 1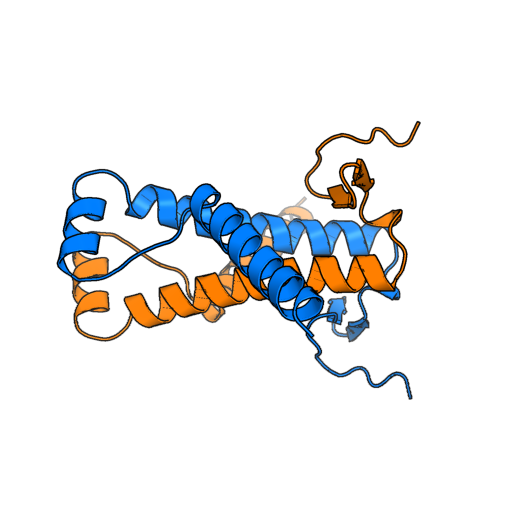
ATOM 802 C CA . THR B 1 12 ? -2.033 4.551 15.57 1 89.62 12 THR B CA 1
ATOM 803 C C . THR B 1 12 ? -0.643 5.016 15.992 1 89.62 12 THR B C 1
ATOM 805 O O . THR B 1 12 ? 0.363 4.543 15.453 1 89.62 12 THR B O 1
ATOM 808 N N . VAL B 1 13 ? -0.567 6 16.859 1 87.06 13 VAL B N 1
ATOM 809 C CA . VAL B 1 13 ? 0.678 6.535 17.406 1 87.06 13 VAL B CA 1
ATOM 810 C C . VAL B 1 13 ? 0.692 6.371 18.922 1 87.06 13 VAL B C 1
ATOM 812 O O . VAL B 1 13 ? -0.187 6.887 19.609 1 87.06 13 VAL B O 1
ATOM 815 N N . ASN B 1 14 ? 1.665 5.652 19.344 1 88.94 14 ASN B N 1
ATOM 816 C CA . ASN B 1 14 ? 1.785 5.391 20.766 1 88.94 14 ASN B CA 1
ATOM 817 C C . ASN B 1 14 ? 0.481 4.855 21.359 1 88.94 14 ASN B C 1
ATOM 819 O O . ASN B 1 14 ? 0.012 5.336 22.391 1 88.94 14 ASN B O 1
ATOM 823 N N . GLY B 1 15 ? -0.128 3.967 20.578 1 86.44 15 GLY B N 1
ATOM 824 C CA . GLY B 1 15 ? -1.305 3.256 21.047 1 86.44 15 GLY B CA 1
ATOM 825 C C . GLY B 1 15 ? -2.588 4.047 20.891 1 86.44 15 GLY B C 1
ATOM 826 O O . GLY B 1 15 ? -3.668 3.57 21.234 1 86.44 15 GLY B O 1
ATOM 827 N N . LYS B 1 16 ? -2.447 5.18 20.453 1 90.5 16 LYS B N 1
ATOM 828 C CA . LYS B 1 16 ? -3.623 6.027 20.281 1 90.5 16 LYS B CA 1
ATOM 829 C C . LYS B 1 16 ? -3.906 6.273 18.797 1 90.5 16 LYS B C 1
ATOM 831 O O . LYS B 1 16 ? -2.984 6.512 18.016 1 90.5 16 LYS B O 1
ATOM 836 N N . VAL B 1 17 ? -5.164 6.207 18.469 1 89.25 17 VAL B N 1
ATOM 837 C CA . VAL B 1 17 ? -5.59 6.473 17.094 1 89.25 17 VAL B CA 1
ATOM 838 C C . VAL B 1 17 ? -5.688 7.98 16.875 1 89.25 17 VAL B C 1
ATOM 840 O O . VAL B 1 17 ? -6.328 8.695 17.656 1 89.25 17 VAL B O 1
ATOM 843 N N . LYS B 1 18 ? -5.023 8.469 15.93 1 93.75 18 LYS B N 1
ATOM 844 C CA . LYS B 1 18 ? -5.031 9.891 15.602 1 93.75 18 LYS B CA 1
ATOM 845 C C . LYS B 1 18 ? -5.309 10.117 14.117 1 93.75 18 LYS B C 1
ATOM 847 O O . LYS B 1 18 ? -4.863 9.336 13.273 1 93.75 18 LYS B O 1
ATOM 852 N N . HIS B 1 19 ? -6.082 11.094 13.828 1 95 19 HIS B N 1
ATOM 853 C CA . HIS B 1 19 ? -6.211 11.539 12.445 1 95 19 HIS B CA 1
ATOM 854 C C . HIS B 1 19 ? -4.902 12.133 11.938 1 95 19 HIS B C 1
ATOM 856 O O . HIS B 1 19 ? -4.191 12.805 12.68 1 95 19 HIS B O 1
ATOM 862 N N . ILE B 1 20 ? -4.641 11.969 10.641 1 95.81 20 ILE B N 1
ATOM 863 C CA . ILE B 1 20 ? -3.338 12.344 10.102 1 95.81 20 ILE B CA 1
ATOM 864 C C . ILE B 1 20 ? -3.15 13.852 10.203 1 95.81 20 ILE B C 1
ATOM 866 O O . ILE B 1 20 ? -2.023 14.344 10.312 1 95.81 20 ILE B O 1
ATOM 870 N N . THR B 1 21 ? -4.223 14.688 10.203 1 95.69 21 THR B N 1
ATOM 871 C CA . THR B 1 21 ? -4.102 16.141 10.25 1 95.69 21 THR B CA 1
ATOM 872 C C . THR B 1 21 ? -3.762 16.609 11.664 1 95.69 21 THR B C 1
ATOM 874 O O . THR B 1 21 ? -3.395 17.766 11.859 1 95.69 21 THR B O 1
ATOM 877 N N . GLU B 1 22 ? -3.832 15.742 12.609 1 95.12 22 GLU B N 1
ATOM 878 C CA . GLU B 1 22 ? -3.529 16.078 14 1 95.12 22 GLU B CA 1
ATOM 879 C C . GLU B 1 22 ? -2.076 15.758 14.344 1 95.12 22 GLU B C 1
ATOM 881 O O . GLU B 1 22 ? -1.605 16.078 15.438 1 95.12 22 GLU B O 1
ATOM 886 N N . LEU B 1 23 ? -1.344 15.133 13.477 1 95.75 23 LEU B N 1
ATOM 887 C CA . LEU B 1 23 ? 0.029 14.703 13.727 1 95.75 23 LEU B CA 1
ATOM 888 C C . LEU B 1 23 ? 0.994 15.883 13.594 1 95.75 23 LEU B C 1
ATOM 890 O O . LEU B 1 23 ? 0.789 16.766 12.766 1 95.75 23 LEU B O 1
ATOM 894 N N . ASP B 1 24 ? 2.035 15.875 14.492 1 95.75 24 ASP B N 1
ATOM 895 C CA . ASP B 1 24 ? 3.121 16.828 14.25 1 95.75 24 ASP B CA 1
ATOM 896 C C . ASP B 1 24 ? 3.891 16.469 12.984 1 95.75 24 ASP B C 1
ATOM 898 O O . ASP B 1 24 ? 3.783 15.344 12.484 1 95.75 24 ASP B O 1
ATOM 902 N N . ASP B 1 25 ? 4.672 17.375 12.461 1 94.56 25 ASP B N 1
ATOM 903 C CA . ASP B 1 25 ? 5.332 17.234 11.172 1 94.56 25 ASP B CA 1
ATOM 904 C C . ASP B 1 25 ? 6.23 16 11.148 1 94.56 25 ASP B C 1
ATOM 906 O O . ASP B 1 25 ? 6.246 15.258 10.164 1 94.56 25 ASP B O 1
ATOM 910 N N . ILE B 1 26 ? 6.961 15.797 12.156 1 95.62 26 ILE B N 1
ATOM 911 C CA . ILE B 1 26 ? 7.906 14.695 12.211 1 95.62 26 ILE B CA 1
ATOM 912 C C . ILE B 1 26 ? 7.156 13.367 12.164 1 95.62 26 ILE B C 1
ATOM 914 O O . ILE B 1 26 ? 7.504 12.477 11.383 1 95.62 26 ILE B O 1
ATOM 918 N N . THR B 1 27 ? 6.121 13.203 12.984 1 94.56 27 THR B N 1
ATOM 919 C CA . THR B 1 27 ? 5.332 11.977 13.031 1 94.56 27 THR B CA 1
ATOM 920 C C . THR B 1 27 ? 4.625 11.742 11.695 1 94.56 27 THR B C 1
ATOM 922 O O . THR B 1 27 ? 4.547 10.609 11.219 1 94.56 27 THR B O 1
ATOM 925 N N . LEU B 1 28 ? 4.09 12.867 11.164 1 95.81 28 LEU B N 1
ATOM 926 C CA . LEU B 1 28 ? 3.434 12.766 9.859 1 95.81 28 LEU B CA 1
ATOM 927 C C . LEU B 1 28 ? 4.398 12.234 8.805 1 95.81 28 LEU B C 1
ATOM 929 O O . LEU B 1 28 ? 4.066 11.312 8.062 1 95.81 28 LEU B O 1
ATOM 933 N N . CYS B 1 29 ? 5.555 12.773 8.727 1 94.56 29 CYS B N 1
ATOM 934 C CA . CYS B 1 29 ? 6.559 12.344 7.762 1 94.56 29 CYS B CA 1
ATOM 935 C C . CYS B 1 29 ? 6.941 10.883 7.988 1 94.56 29 CYS B C 1
ATOM 937 O O . CYS B 1 29 ? 7.137 10.133 7.031 1 94.56 29 CYS B O 1
ATOM 939 N N . LEU B 1 30 ? 7.082 10.453 9.203 1 93.69 30 LEU B N 1
ATOM 940 C CA . LEU B 1 30 ? 7.445 9.078 9.523 1 93.69 30 LEU B CA 1
ATOM 941 C C . LEU B 1 30 ? 6.367 8.109 9.047 1 93.69 30 LEU B C 1
ATOM 943 O O . LEU B 1 30 ? 6.672 7.09 8.422 1 93.69 30 LEU B O 1
ATOM 947 N N . GLU B 1 31 ? 5.156 8.438 9.352 1 92.81 31 GLU B N 1
ATOM 948 C CA . GLU B 1 31 ? 4.055 7.57 8.945 1 92.81 31 GLU B CA 1
ATOM 949 C C . GLU B 1 31 ? 3.922 7.516 7.426 1 92.81 31 GLU B C 1
ATOM 951 O O . GLU B 1 31 ? 3.633 6.461 6.859 1 92.81 31 GLU B O 1
ATOM 956 N N . TRP B 1 32 ? 4.082 8.633 6.84 1 93.38 32 TRP B N 1
ATOM 957 C CA . TRP B 1 32 ? 4.066 8.695 5.379 1 93.38 32 TRP B CA 1
ATOM 958 C C . TRP B 1 32 ? 5.16 7.812 4.789 1 93.38 32 TRP B C 1
ATOM 960 O O . TRP B 1 32 ? 4.91 7.035 3.863 1 93.38 32 TRP B O 1
ATOM 970 N N . THR B 1 33 ? 6.328 7.938 5.316 1 92.31 33 THR B N 1
ATOM 971 C CA . THR B 1 33 ? 7.461 7.141 4.863 1 92.31 33 THR B CA 1
ATOM 972 C C . THR B 1 33 ? 7.176 5.652 5.02 1 92.31 33 THR B C 1
ATOM 974 O O . THR B 1 33 ? 7.438 4.863 4.109 1 92.31 33 THR B O 1
ATOM 977 N N . LYS B 1 34 ? 6.637 5.25 6.168 1 90.88 34 LYS B N 1
ATOM 978 C CA . LYS B 1 34 ? 6.309 3.85 6.418 1 90.88 34 LYS B CA 1
ATOM 979 C C . LYS B 1 34 ? 5.367 3.309 5.34 1 90.88 34 LYS B C 1
ATOM 981 O O . LYS B 1 34 ? 5.586 2.217 4.812 1 90.88 34 LYS B O 1
ATOM 986 N N . LEU B 1 35 ? 4.387 4.074 5.082 1 91.88 35 LEU B N 1
ATOM 987 C CA . LEU B 1 35 ? 3.377 3.664 4.109 1 91.88 35 LEU B CA 1
ATOM 988 C C . LEU B 1 35 ? 3.979 3.566 2.713 1 91.88 35 LEU B C 1
ATOM 990 O O . LEU B 1 35 ? 3.723 2.602 1.988 1 91.88 35 LEU B O 1
ATOM 994 N N . ARG B 1 36 ? 4.734 4.52 2.311 1 91.81 36 ARG B N 1
ATOM 995 C CA . ARG B 1 36 ? 5.375 4.531 1 1 91.81 36 ARG B CA 1
ATOM 996 C C . ARG B 1 36 ? 6.359 3.373 0.863 1 91.81 36 ARG B C 1
ATOM 998 O O . ARG B 1 36 ? 6.449 2.748 -0.196 1 91.81 36 ARG B O 1
ATOM 1005 N N . GLU B 1 37 ? 7.102 3.127 1.891 1 91.19 37 GLU B N 1
ATOM 1006 C CA . GLU B 1 37 ? 8.047 2.018 1.853 1 91.19 37 GLU B CA 1
ATOM 1007 C C . GLU B 1 37 ? 7.328 0.678 1.737 1 91.19 37 GLU B C 1
ATOM 1009 O O . GLU B 1 37 ? 7.789 -0.221 1.03 1 91.19 37 GLU B O 1
ATOM 1014 N N . GLU B 1 38 ? 6.289 0.579 2.482 1 90.38 38 GLU B N 1
ATOM 1015 C CA . GLU B 1 38 ? 5.492 -0.638 2.369 1 90.38 38 GLU B CA 1
ATOM 1016 C C . GLU B 1 38 ? 4.992 -0.839 0.94 1 90.38 38 GLU B C 1
ATOM 1018 O O . GLU B 1 38 ? 5.094 -1.938 0.391 1 90.38 38 GLU B O 1
ATOM 1023 N N . ASN B 1 39 ? 4.465 0.178 0.383 1 91.06 39 ASN B N 1
ATOM 1024 C CA . ASN B 1 39 ? 4.016 0.126 -1.003 1 91.06 39 ASN B CA 1
ATOM 1025 C C . ASN B 1 39 ? 5.152 -0.241 -1.95 1 91.06 39 ASN B C 1
ATOM 1027 O O . ASN B 1 39 ? 4.996 -1.107 -2.812 1 91.06 39 ASN B O 1
ATOM 1031 N N . ASN B 1 40 ? 6.234 0.434 -1.77 1 91.38 40 ASN B N 1
ATOM 1032 C CA . ASN B 1 40 ? 7.402 0.173 -2.607 1 91.38 40 ASN B CA 1
ATOM 1033 C C . ASN B 1 40 ? 7.855 -1.279 -2.498 1 91.38 40 ASN B C 1
ATOM 1035 O O . ASN B 1 40 ? 8.219 -1.897 -3.498 1 91.38 40 ASN B O 1
ATOM 1039 N N . ARG B 1 41 ? 7.855 -1.795 -1.311 1 91.69 41 ARG B N 1
ATOM 1040 C CA . ARG B 1 41 ? 8.258 -3.182 -1.097 1 91.69 41 ARG B CA 1
ATOM 1041 C C . ARG B 1 41 ? 7.324 -4.141 -1.822 1 91.69 41 ARG B C 1
ATOM 1043 O O . ARG B 1 41 ? 7.773 -5.105 -2.443 1 91.69 41 ARG B O 1
ATOM 1050 N N . LEU B 1 42 ? 6.086 -3.863 -1.704 1 93.25 42 LEU B N 1
ATOM 1051 C CA . LEU B 1 42 ? 5.113 -4.703 -2.396 1 93.25 42 LEU B CA 1
ATOM 1052 C C . LEU B 1 42 ? 5.363 -4.699 -3.9 1 93.25 42 LEU B C 1
ATOM 1054 O O . LEU B 1 42 ? 5.344 -5.754 -4.539 1 93.25 42 LEU B O 1
ATOM 1058 N N . TYR B 1 43 ? 5.629 -3.611 -4.434 1 93.38 43 TYR B N 1
ATOM 1059 C CA . TYR B 1 43 ? 5.906 -3.521 -5.863 1 93.38 43 TYR B CA 1
ATOM 1060 C C . TYR B 1 43 ? 7.211 -4.227 -6.211 1 93.38 43 TYR B C 1
ATOM 1062 O O . TYR B 1 43 ? 7.34 -4.816 -7.289 1 93.38 43 TYR B O 1
ATOM 1070 N N . GLU B 1 44 ? 8.164 -4.125 -5.367 1 93.75 44 GLU B N 1
ATOM 1071 C CA . GLU B 1 44 ? 9.422 -4.828 -5.605 1 93.75 44 GLU B CA 1
ATOM 1072 C C . GLU B 1 44 ? 9.211 -6.34 -5.645 1 93.75 44 GLU B C 1
ATOM 1074 O O . GLU B 1 44 ? 9.742 -7.023 -6.52 1 93.75 44 GLU B O 1
ATOM 1079 N N . ILE B 1 45 ? 8.461 -6.848 -4.723 1 93.62 45 ILE B N 1
ATOM 1080 C CA . ILE B 1 45 ? 8.141 -8.273 -4.684 1 93.62 45 ILE B CA 1
ATOM 1081 C C . ILE B 1 45 ? 7.422 -8.672 -5.969 1 93.62 45 ILE B C 1
ATOM 1083 O O . ILE B 1 45 ? 7.75 -9.688 -6.582 1 93.62 45 ILE B O 1
ATOM 1087 N N . ASN B 1 46 ? 6.414 -7.852 -6.363 1 94.31 46 ASN B N 1
ATOM 1088 C CA . ASN B 1 46 ? 5.699 -8.109 -7.609 1 94.31 46 ASN B CA 1
ATOM 1089 C C . ASN B 1 46 ? 6.645 -8.148 -8.805 1 94.31 46 ASN B C 1
ATOM 1091 O O . ASN B 1 46 ? 6.535 -9.031 -9.664 1 94.31 46 ASN B O 1
ATOM 1095 N N . ASN B 1 47 ? 7.535 -7.188 -8.836 1 95 47 ASN B N 1
ATOM 1096 C CA . ASN B 1 47 ? 8.492 -7.109 -9.93 1 95 47 ASN B CA 1
ATOM 1097 C C . ASN B 1 47 ? 9.367 -8.359 -10 1 95 47 ASN B C 1
ATOM 1099 O O . ASN B 1 47 ? 9.625 -8.883 -11.086 1 95 47 ASN B O 1
ATOM 1103 N N . GLN B 1 48 ? 9.797 -8.781 -8.867 1 95.38 48 GLN B N 1
ATOM 1104 C CA . GLN B 1 48 ? 10.617 -9.984 -8.812 1 95.38 48 GLN B CA 1
ATOM 1105 C C . GLN B 1 48 ? 9.836 -11.211 -9.273 1 95.38 48 GLN B C 1
ATOM 1107 O O . GLN B 1 48 ? 10.352 -12.039 -10.023 1 95.38 48 GLN B O 1
ATOM 1112 N N . ALA B 1 49 ? 8.633 -11.289 -8.812 1 95.94 49 ALA B N 1
ATOM 1113 C CA . ALA B 1 49 ? 7.785 -12.422 -9.164 1 95.94 49 ALA B CA 1
ATOM 1114 C C . ALA B 1 49 ? 7.477 -12.438 -10.664 1 95.94 49 ALA B C 1
ATOM 1116 O O . ALA B 1 49 ? 7.344 -13.508 -11.266 1 95.94 49 ALA B O 1
ATOM 1117 N N . ASN B 1 50 ? 7.398 -11.336 -11.219 1 95.94 50 ASN B N 1
ATOM 1118 C CA . ASN B 1 50 ? 6.984 -11.18 -12.609 1 95.94 50 ASN B CA 1
ATOM 1119 C C . ASN B 1 50 ? 8.133 -11.477 -13.57 1 95.94 50 ASN B C 1
ATOM 1121 O O . ASN B 1 50 ? 7.934 -11.539 -14.789 1 95.94 50 ASN B O 1
ATOM 1125 N N . ARG B 1 51 ? 9.188 -11.648 -13.039 1 95.19 51 ARG B N 1
ATOM 1126 C CA . ARG B 1 51 ? 10.359 -11.766 -13.898 1 95.19 51 ARG B CA 1
ATOM 1127 C C . ARG B 1 51 ? 10.57 -13.211 -14.344 1 95.19 51 ARG B C 1
ATOM 1129 O O . ARG B 1 51 ? 10.297 -14.141 -13.586 1 95.19 51 ARG B O 1
ATOM 1136 N N . GLY B 1 52 ? 11.055 -13.414 -15.609 1 95.88 52 GLY B N 1
ATOM 1137 C CA . GLY B 1 52 ? 11.531 -14.703 -16.094 1 95.88 52 GLY B CA 1
ATOM 1138 C C . GLY B 1 52 ? 10.445 -15.758 -16.141 1 95.88 52 GLY B C 1
ATOM 1139 O O . GLY B 1 52 ? 9.312 -15.484 -16.547 1 95.88 52 GLY B O 1
ATOM 1140 N N . TRP B 1 53 ? 10.906 -17.016 -15.797 1 97.19 53 TRP B N 1
ATOM 1141 C CA . TRP B 1 53 ? 10.016 -18.172 -15.898 1 97.19 53 TRP B CA 1
ATOM 1142 C C . TRP B 1 53 ? 8.898 -18.094 -14.867 1 97.19 53 TRP B C 1
ATOM 1144 O O . TRP B 1 53 ? 7.793 -18.578 -15.102 1 97.19 53 TRP B O 1
ATOM 1154 N N . ARG B 1 54 ? 9.055 -17.5 -13.766 1 96.75 54 ARG B N 1
ATOM 1155 C CA . ARG B 1 54 ? 8.008 -17.297 -12.766 1 96.75 54 ARG B CA 1
ATOM 1156 C C . ARG B 1 54 ? 6.867 -16.453 -13.312 1 96.75 54 ARG B C 1
ATOM 1158 O O . ARG B 1 54 ? 5.695 -16.781 -13.125 1 96.75 54 ARG B O 1
ATOM 1165 N N . GLY B 1 55 ? 7.332 -15.344 -14.031 1 96.5 55 GLY B N 1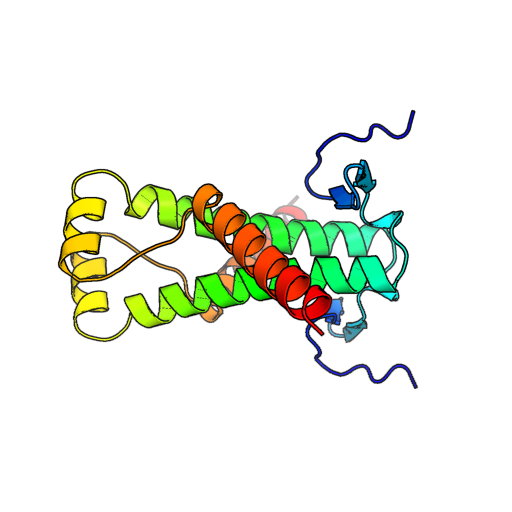
ATOM 1166 C CA . GLY B 1 55 ? 6.332 -14.5 -14.672 1 96.5 55 GLY B CA 1
ATOM 1167 C C . GLY B 1 55 ? 5.488 -15.242 -15.695 1 96.5 55 GLY B C 1
ATOM 1168 O O . GLY B 1 55 ? 4.281 -15.023 -15.789 1 96.5 55 GLY B O 1
ATOM 1169 N N . PHE B 1 56 ? 6.137 -16.125 -16.391 1 97.56 56 PHE B N 1
ATOM 1170 C CA . PHE B 1 56 ? 5.441 -16.953 -17.375 1 97.56 56 PHE B CA 1
ATOM 1171 C C . PHE B 1 56 ? 4.395 -17.828 -16.703 1 97.56 56 PHE B C 1
ATOM 1173 O O . PHE B 1 56 ? 3.246 -17.891 -17.141 1 97.56 56 PHE B O 1
ATOM 1180 N N . ILE B 1 57 ? 4.695 -18.453 -15.625 1 97.81 57 ILE B N 1
ATOM 1181 C CA . ILE B 1 57 ? 3.787 -19.344 -14.906 1 97.81 57 ILE B CA 1
ATOM 1182 C C . ILE B 1 57 ? 2.639 -18.531 -14.312 1 97.81 57 ILE B C 1
ATOM 1184 O O . ILE B 1 57 ? 1.481 -18.953 -14.352 1 97.81 57 ILE B O 1
ATOM 1188 N N . LEU B 1 58 ? 2.959 -17.391 -13.781 1 97.5 58 LEU B N 1
ATOM 1189 C CA . LEU B 1 58 ? 1.92 -16.531 -13.203 1 97.5 58 LEU B CA 1
ATOM 1190 C C . LEU B 1 58 ? 0.841 -16.219 -14.234 1 97.5 58 LEU B C 1
ATOM 1192 O O . LEU B 1 58 ? -0.352 -16.344 -13.945 1 97.5 58 LEU B O 1
ATOM 1196 N N . ARG B 1 59 ? 1.274 -15.828 -15.383 1 95.88 59 ARG B N 1
ATOM 1197 C CA . ARG B 1 59 ? 0.333 -15.5 -16.438 1 95.88 59 ARG B CA 1
ATOM 1198 C C . ARG B 1 59 ? -0.502 -16.719 -16.828 1 95.88 59 ARG B C 1
ATOM 1200 O O . ARG B 1 59 ? -1.706 -16.594 -17.078 1 95.88 59 ARG B O 1
ATOM 1207 N N . LEU B 1 60 ? 0.121 -17.844 -16.844 1 97 60 LEU B N 1
ATOM 1208 C CA . LEU B 1 60 ? -0.563 -19.078 -17.203 1 97 60 LEU B CA 1
ATOM 1209 C C . LEU B 1 60 ? -1.69 -19.391 -16.234 1 97 60 LEU B C 1
ATOM 1211 O O . LEU B 1 60 ? -2.752 -19.859 -16.625 1 97 60 LEU B O 1
ATOM 1215 N N . ILE B 1 61 ? -1.461 -19.109 -15.047 1 96.31 61 ILE B N 1
ATOM 1216 C CA . ILE B 1 61 ? -2.447 -19.484 -14.039 1 96.31 61 ILE B CA 1
ATOM 1217 C C . ILE B 1 61 ? -3.383 -18.312 -13.766 1 96.31 61 ILE B C 1
ATOM 1219 O O . ILE B 1 61 ? -4.148 -18.344 -12.797 1 96.31 61 ILE B O 1
ATOM 1223 N N . GLY B 1 62 ? -3.279 -17.141 -14.414 1 95.56 62 GLY B N 1
ATOM 1224 C CA . GLY B 1 62 ? -4.223 -16.047 -14.359 1 95.56 62 GLY B CA 1
ATOM 1225 C C . GLY B 1 62 ? -3.928 -15.062 -13.234 1 95.56 62 GLY B C 1
ATOM 1226 O O . GLY B 1 62 ? -4.828 -14.375 -12.758 1 95.56 62 GLY B O 1
ATOM 1227 N N . VAL B 1 63 ? -2.678 -15.102 -12.766 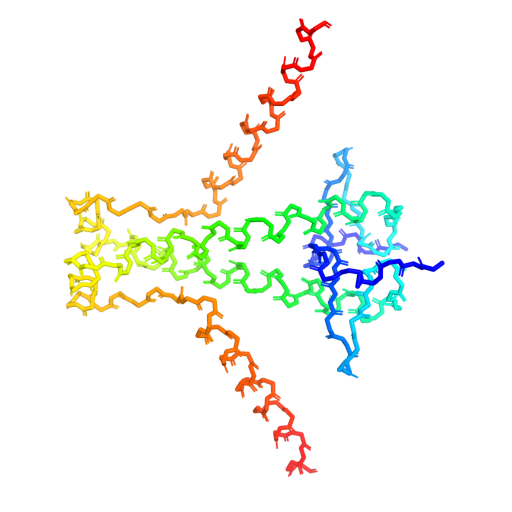1 95.56 63 VAL B N 1
ATOM 1228 C CA . VAL B 1 63 ? -2.273 -14.18 -11.711 1 95.56 63 VAL B CA 1
ATOM 1229 C C . VAL B 1 63 ? -1.553 -12.977 -12.328 1 95.56 63 VAL B C 1
ATOM 1231 O O . VAL B 1 63 ? -0.508 -13.133 -12.961 1 95.56 63 VAL B O 1
ATOM 1234 N N . ASN B 1 64 ? -2.172 -11.82 -12.156 1 93.94 64 ASN B N 1
ATOM 1235 C CA . ASN B 1 64 ? -1.592 -10.57 -12.633 1 93.94 64 ASN B CA 1
ATOM 1236 C C . ASN B 1 64 ? -1.159 -9.68 -11.477 1 93.94 64 ASN B C 1
ATOM 1238 O O . ASN B 1 64 ? -1.998 -9.078 -10.797 1 93.94 64 ASN B O 1
ATOM 1242 N N . LEU B 1 65 ? 0.145 -9.578 -11.266 1 95.44 65 LEU B N 1
ATOM 1243 C CA . LEU B 1 65 ? 0.696 -8.734 -10.219 1 95.44 65 LEU B CA 1
ATOM 1244 C C . LEU B 1 65 ? 1.098 -7.371 -10.766 1 95.44 65 LEU B C 1
ATOM 1246 O O . LEU B 1 65 ? 1.931 -7.285 -11.672 1 95.44 65 LEU B O 1
ATOM 1250 N N . PRO B 1 66 ? 0.551 -6.355 -10.211 1 92.5 66 PRO B N 1
ATOM 1251 C CA . PRO B 1 66 ? 0.839 -5.027 -10.75 1 92.5 66 PRO B CA 1
ATOM 1252 C C . PRO B 1 66 ? 2.27 -4.57 -10.469 1 92.5 66 PRO B C 1
ATOM 1254 O O . PRO B 1 66 ? 2.84 -4.922 -9.438 1 92.5 66 PRO B O 1
ATOM 1257 N N . ASP B 1 67 ? 2.744 -3.85 -11.43 1 89 67 ASP B N 1
ATOM 1258 C CA . ASP B 1 67 ? 3.984 -3.109 -11.219 1 89 67 ASP B CA 1
ATOM 1259 C C . ASP B 1 67 ? 3.713 -1.611 -11.086 1 89 67 ASP B C 1
ATOM 1261 O O . ASP B 1 67 ? 2.596 -1.154 -11.328 1 89 67 ASP B O 1
ATOM 1265 N N . LYS B 1 68 ? 4.602 -0.882 -10.445 1 82.5 68 LYS B N 1
ATOM 1266 C CA . LYS B 1 68 ? 4.375 0.532 -10.156 1 82.5 68 LYS B CA 1
ATOM 1267 C C . LYS B 1 68 ? 4.027 1.302 -11.43 1 82.5 68 LYS B C 1
ATOM 1269 O O . LYS B 1 68 ? 3.232 2.242 -11.391 1 82.5 68 LYS B O 1
ATOM 1274 N N . ARG B 1 69 ? 4.527 0.979 -12.469 1 74.06 69 ARG B N 1
ATOM 1275 C CA . ARG B 1 69 ? 4.258 1.652 -13.734 1 74.06 69 ARG B CA 1
ATOM 1276 C C . ARG B 1 69 ? 2.824 1.408 -14.195 1 74.06 69 ARG B C 1
ATOM 1278 O O . ARG B 1 69 ? 2.158 2.324 -14.68 1 74.06 69 ARG B O 1
ATOM 1285 N N . THR B 1 70 ? 2.439 0.254 -13.938 1 65.19 70 THR B N 1
ATOM 1286 C CA . THR B 1 70 ? 1.093 -0.104 -14.367 1 65.19 70 THR B CA 1
ATOM 1287 C C . THR B 1 70 ? 0.048 0.533 -13.453 1 65.19 70 THR B C 1
ATOM 1289 O O . THR B 1 70 ? -1.014 0.955 -13.914 1 65.19 70 THR B O 1
ATOM 1292 N N . GLU B 1 71 ? 0.409 0.601 -12.258 1 61.16 71 GLU B N 1
ATOM 1293 C CA . GLU B 1 71 ? -0.532 1.192 -11.312 1 61.16 71 GLU B CA 1
ATOM 1294 C C . GLU B 1 71 ? -0.729 2.682 -11.594 1 61.16 71 GLU B C 1
ATOM 1296 O O . GLU B 1 71 ? -1.849 3.189 -11.516 1 61.16 71 GLU B O 1
ATOM 1301 N N . PHE B 1 72 ? 0.361 3.293 -11.781 1 59.94 72 PHE B N 1
ATOM 1302 C CA . PHE B 1 72 ? 0.269 4.703 -12.133 1 59.94 72 PHE B CA 1
ATOM 1303 C C . PHE B 1 72 ? -0.659 4.902 -13.32 1 59.94 72 PHE B C 1
ATOM 1305 O O . PHE B 1 72 ? -1.468 5.832 -13.336 1 59.94 72 PHE B O 1
ATOM 1312 N N . THR B 1 73 ? -0.518 4.023 -14.141 1 53.69 73 THR B N 1
ATOM 1313 C CA . THR B 1 73 ? -1.347 4.121 -15.344 1 53.69 73 THR B CA 1
ATOM 1314 C C . THR B 1 73 ? -2.814 3.883 -15 1 53.69 73 THR B C 1
ATOM 1316 O O . THR B 1 73 ? -3.697 4.574 -15.516 1 53.69 73 THR B O 1
ATOM 1319 N N . GLN B 1 74 ? -2.953 3.051 -14.164 1 53.84 74 GLN B N 1
ATOM 1320 C CA . GLN B 1 74 ? -4.328 2.709 -13.812 1 53.84 74 GLN B CA 1
ATOM 1321 C C . GLN B 1 74 ? -4.984 3.83 -13.008 1 53.84 74 GLN B C 1
ATOM 1323 O O . GLN B 1 74 ? -6.16 4.145 -13.219 1 53.84 74 GLN B O 1
ATOM 1328 N N . ARG B 1 75 ? -4.246 4.402 -12.227 1 60.62 75 ARG B N 1
ATOM 1329 C CA . ARG B 1 75 ? -4.773 5.527 -11.461 1 60.62 75 ARG B CA 1
ATOM 1330 C C . ARG B 1 75 ? -5.113 6.703 -12.383 1 60.62 75 ARG B C 1
ATOM 1332 O O . ARG B 1 75 ? -6.137 7.363 -12.195 1 60.62 75 ARG B O 1
ATOM 1339 N N . LEU B 1 76 ? -4.188 6.906 -13.242 1 57.19 76 LEU B N 1
ATOM 1340 C CA . LEU B 1 76 ? -4.422 7.957 -14.227 1 57.19 76 LEU B CA 1
ATOM 1341 C C . LEU B 1 76 ? -5.695 7.688 -15.016 1 57.19 76 LEU B C 1
ATOM 1343 O O . LEU B 1 76 ? -6.469 8.609 -15.297 1 57.19 76 LEU B O 1
ATOM 1347 N N . LEU B 1 77 ? -5.883 6.488 -15.227 1 52.72 77 LEU B N 1
ATOM 1348 C CA . LEU B 1 77 ? -7.062 6.098 -15.992 1 52.72 77 LEU B CA 1
ATOM 1349 C C . LEU B 1 77 ? -8.328 6.254 -15.156 1 52.72 77 LEU B C 1
ATOM 1351 O O . LEU B 1 77 ? -9.359 6.707 -15.664 1 52.72 77 LEU B O 1
ATOM 1355 N N . LEU B 1 78 ? -8.219 5.922 -13.969 1 54.62 78 LEU B N 1
ATOM 1356 C CA . LEU B 1 78 ? -9.359 6.031 -13.07 1 54.62 78 LEU B CA 1
ATOM 1357 C C . LEU B 1 78 ? -9.695 7.492 -12.797 1 54.62 78 LEU B C 1
ATOM 1359 O O . LEU B 1 78 ? -10.875 7.859 -12.742 1 54.62 78 LEU B O 1
ATOM 1363 N N . THR B 1 79 ? -8.672 8.219 -12.492 1 54.28 79 THR B N 1
ATOM 1364 C CA . THR B 1 79 ? -8.891 9.641 -12.281 1 54.28 79 THR B CA 1
ATOM 1365 C C . THR B 1 79 ? -9.484 10.289 -13.523 1 54.28 79 THR B C 1
ATOM 1367 O O . THR B 1 79 ? -10.344 11.172 -13.422 1 54.28 79 THR B O 1
ATOM 1370 N N . ARG B 1 80 ? -9.008 9.93 -14.625 1 55.56 80 ARG B N 1
ATOM 1371 C CA . ARG B 1 80 ? -9.547 10.438 -15.883 1 55.56 80 ARG B CA 1
ATOM 1372 C C . ARG B 1 80 ? -11 10.016 -16.062 1 55.56 80 ARG B C 1
ATOM 1374 O O . ARG B 1 80 ? -11.82 10.797 -16.562 1 55.56 80 ARG B O 1
ATOM 1381 N N . LYS B 1 81 ? -11.219 8.852 -15.609 1 52.97 81 LYS B N 1
ATOM 1382 C CA . LYS B 1 81 ? -12.594 8.359 -15.719 1 52.97 81 LYS B CA 1
ATOM 1383 C C . LYS B 1 81 ? -13.523 9.133 -14.781 1 52.97 81 LYS B C 1
ATOM 1385 O O . LYS B 1 81 ? -14.656 9.461 -15.156 1 52.97 81 LYS B O 1
ATOM 1390 N N . ILE B 1 82 ? -13.023 9.414 -13.641 1 51.84 82 ILE B N 1
ATOM 1391 C CA . ILE B 1 82 ? -13.82 10.18 -12.688 1 51.84 82 ILE B CA 1
ATOM 1392 C C . ILE B 1 82 ? -13.961 11.617 -13.172 1 51.84 82 ILE B C 1
ATOM 1394 O O . ILE B 1 82 ? -15.039 12.211 -13.078 1 51.84 82 ILE B O 1
ATOM 1398 N N . SER B 1 83 ? -12.828 12.133 -13.555 1 53.5 83 SER B N 1
ATOM 1399 C CA . SER B 1 83 ? -12.867 13.492 -14.094 1 53.5 83 SER B CA 1
ATOM 1400 C C . SER B 1 83 ? -13.703 13.555 -15.367 1 53.5 83 SER B C 1
ATOM 1402 O O . SER B 1 83 ? -14.438 14.516 -15.586 1 53.5 83 SER B O 1
ATOM 1404 N N . GLY B 1 84 ? -13.531 12.516 -16.125 1 55.81 84 GLY B N 1
ATOM 1405 C CA . GLY B 1 84 ? -14.344 12.461 -17.328 1 55.81 84 GLY B CA 1
ATOM 1406 C C . GLY B 1 84 ? -15.82 12.289 -17.047 1 55.81 84 GLY B C 1
ATOM 1407 O O . GLY B 1 84 ? -16.656 12.773 -17.812 1 55.81 84 GLY B O 1
ATOM 1408 N N . SER B 1 85 ? -16.078 11.625 -16.031 1 50.31 85 SER B N 1
ATOM 1409 C CA . SER B 1 85 ? -17.484 11.422 -15.664 1 50.31 85 SER B CA 1
ATOM 1410 C C . SER B 1 85 ? -18.094 12.695 -15.102 1 50.31 85 SER B C 1
ATOM 1412 O O . SER B 1 85 ? -19.297 12.953 -15.281 1 50.31 85 SER B O 1
ATOM 1414 N N . VAL B 1 86 ? -17.328 13.477 -14.555 1 46.56 86 VAL B N 1
ATOM 1415 C CA . VAL B 1 86 ? -17.828 14.734 -14.008 1 46.56 86 VAL B CA 1
ATOM 1416 C C . VAL B 1 86 ? -18.062 15.734 -15.133 1 46.56 86 VAL B C 1
ATOM 1418 O O . VAL B 1 86 ? -18.938 16.594 -15.039 1 46.56 86 VAL B O 1
ATOM 1421 N N . MET B 1 87 ? -17.344 15.688 -16.125 1 45.19 87 MET B N 1
ATOM 1422 C CA . MET B 1 87 ? -17.516 16.656 -17.203 1 45.19 87 MET B CA 1
ATOM 1423 C C . MET B 1 87 ? -18.719 16.312 -18.062 1 45.19 87 MET B C 1
ATOM 1425 O O . MET B 1 87 ? -19.125 17.109 -18.906 1 45.19 87 MET B O 1
ATOM 1429 N N . LYS B 1 88 ? -19 15.125 -17.969 1 47.25 88 LYS B N 1
ATOM 1430 C CA . LYS B 1 88 ? -20.156 14.805 -18.812 1 47.25 88 LYS B CA 1
ATOM 1431 C C . LYS B 1 88 ? -21.469 15.102 -18.094 1 47.25 88 LYS B C 1
ATOM 1433 O O . LYS B 1 88 ? -22.547 14.953 -18.672 1 47.25 88 LYS B O 1
ATOM 1438 N N . LYS B 1 89 ? -21.422 15.531 -16.922 1 36.22 89 LYS B N 1
ATOM 1439 C CA . LYS B 1 89 ? -22.734 15.938 -16.422 1 36.22 89 LYS B CA 1
ATOM 1440 C C . LYS B 1 89 ? -22.969 17.422 -16.656 1 36.22 89 LYS B C 1
ATOM 1442 O O . LYS B 1 89 ? -22.062 18.234 -16.5 1 36.22 89 LYS B O 1
#

Radius of gyration: 18.73 Å; Cα contacts (8 Å, |Δi|>4): 127; chains: 2; bounding box: 47×51×42 Å

pLDDT: mean 80.57, std 20.4, range [23.28, 97.81]